Protein AF-A0A838UAC3-F1 (afdb_monomer_lite)

Secondary structure (DSSP, 8-state):
---SHHHHHHHHHHH--HHHHHHHHHHHTTTS-TTTHHHHHHHHHHS-HHHHHHHHS-SSHHHHHHHTT--S---GGGSTTTTTTTSGGGGGHHHHHHHHHH----TTT-S-HHHHHHHHHHHHHHHHTS-GGGTHHHHHHHHHHHHHHHHHHHHT--

Structure (mmCIF, N/CA/C/O backbone):
data_AF-A0A838UAC3-F1
#
_entry.id   AF-A0A838UAC3-F1
#
loop_
_atom_site.group_PDB
_atom_site.id
_atom_site.type_symbol
_atom_site.label_atom_id
_atom_site.label_alt_id
_atom_site.label_comp_id
_atom_site.label_asym_id
_atom_site.label_entity_id
_atom_site.label_seq_id
_atom_site.pdbx_PDB_ins_code
_atom_site.Cartn_x
_atom_site.Cartn_y
_atom_site.Cartn_z
_atom_site.occupancy
_atom_site.B_iso_or_equiv
_atom_site.auth_seq_id
_atom_site.auth_comp_id
_atom_site.auth_asym_id
_atom_site.auth_atom_id
_atom_site.pdbx_PDB_model_num
ATOM 1 N N . MET A 1 1 ? -21.672 -14.629 -13.589 1.00 32.81 1 MET A N 1
ATOM 2 C CA . MET A 1 1 ? -20.648 -14.415 -14.642 1.00 32.81 1 MET A CA 1
ATOM 3 C C . MET A 1 1 ? -19.666 -13.459 -13.998 1.00 32.81 1 MET A C 1
ATOM 5 O O . MET A 1 1 ? -19.829 -12.258 -14.136 1.00 32.81 1 MET A O 1
ATOM 9 N N . ASP A 1 2 ? -18.742 -13.992 -13.199 1.00 40.03 2 ASP A N 1
ATOM 10 C CA . ASP A 1 2 ? -18.164 -13.251 -12.067 1.00 40.03 2 ASP A CA 1
ATOM 11 C C . ASP A 1 2 ? -16.635 -13.209 -12.190 1.00 40.03 2 ASP A C 1
ATOM 13 O O . ASP A 1 2 ? -15.927 -13.788 -11.381 1.00 40.03 2 ASP A O 1
ATOM 17 N N . ASN A 1 3 ? -16.126 -12.597 -13.267 1.00 34.94 3 ASN A N 1
ATOM 18 C CA . ASN A 1 3 ? -14.689 -12.596 -13.590 1.00 34.94 3 ASN A CA 1
ATOM 19 C C . ASN A 1 3 ? -14.125 -11.205 -13.964 1.00 34.94 3 ASN A C 1
ATOM 21 O O . ASN A 1 3 ? -13.085 -11.145 -14.610 1.00 34.94 3 ASN A O 1
ATOM 25 N N . ASN A 1 4 ? -14.787 -10.095 -13.604 1.00 43.81 4 ASN A N 1
ATOM 26 C CA . ASN A 1 4 ? -14.402 -8.752 -14.084 1.00 43.81 4 ASN A CA 1
ATOM 27 C C . ASN A 1 4 ? -14.038 -7.727 -12.988 1.00 43.81 4 ASN A C 1
ATOM 29 O O . ASN A 1 4 ? -13.739 -6.587 -13.309 1.00 43.81 4 ASN A O 1
ATOM 33 N N . THR A 1 5 ? -14.074 -8.091 -11.704 1.00 49.25 5 THR A N 1
ATOM 34 C CA . THR A 1 5 ? -14.046 -7.121 -10.586 1.00 49.25 5 THR A CA 1
ATOM 35 C C . THR A 1 5 ? -12.643 -6.801 -10.064 1.00 49.25 5 THR A C 1
ATOM 37 O O . THR A 1 5 ? -12.334 -5.639 -9.798 1.00 49.25 5 THR A O 1
ATOM 40 N N . PHE A 1 6 ? -11.750 -7.797 -10.000 1.00 50.09 6 PHE A N 1
ATOM 41 C CA . PHE A 1 6 ? -10.322 -7.551 -9.747 1.00 50.09 6 PHE A CA 1
ATOM 42 C C . PHE A 1 6 ? -9.733 -6.605 -10.797 1.00 50.09 6 PHE A C 1
ATOM 44 O O . PHE A 1 6 ? -8.964 -5.711 -10.461 1.00 50.09 6 PHE A O 1
ATOM 51 N N . THR A 1 7 ? -10.169 -6.749 -12.049 1.00 53.41 7 THR A N 1
ATOM 52 C CA . THR A 1 7 ? -9.631 -6.023 -13.199 1.00 53.41 7 THR A CA 1
ATOM 53 C C . THR A 1 7 ? -9.806 -4.509 -13.081 1.00 53.41 7 THR A C 1
ATOM 55 O O . THR A 1 7 ? -8.876 -3.785 -13.425 1.00 53.41 7 THR A O 1
ATOM 58 N N . ASP A 1 8 ? -10.920 -4.010 -12.540 1.00 62.56 8 ASP A N 1
ATOM 59 C CA . ASP A 1 8 ? -11.161 -2.563 -12.422 1.00 62.56 8 ASP A CA 1
ATOM 60 C C . ASP A 1 8 ? -10.338 -1.936 -11.283 1.00 62.56 8 ASP A C 1
ATOM 62 O O . ASP A 1 8 ? -9.699 -0.896 -11.466 1.00 62.56 8 ASP A O 1
ATOM 66 N N . SER A 1 9 ? -10.250 -2.626 -10.141 1.00 63.59 9 SER A N 1
ATOM 67 C CA . SER A 1 9 ? -9.438 -2.200 -8.991 1.00 63.59 9 SER A CA 1
ATOM 68 C C . SER A 1 9 ? -7.944 -2.251 -9.308 1.00 63.59 9 SER A C 1
ATOM 70 O O . SER A 1 9 ? -7.201 -1.313 -9.023 1.00 63.59 9 SER A O 1
ATOM 72 N N . GLU A 1 10 ? -7.491 -3.332 -9.942 1.00 69.81 10 GLU A N 1
ATOM 73 C CA . GLU A 1 10 ? -6.116 -3.481 -10.414 1.00 69.81 10 GLU A CA 1
ATOM 74 C C . GLU A 1 10 ? -5.776 -2.466 -11.500 1.00 69.81 10 GLU A C 1
ATOM 76 O O . GLU A 1 10 ? -4.663 -1.947 -11.507 1.00 69.81 10 GLU A O 1
ATOM 81 N N . THR A 1 11 ? -6.718 -2.138 -12.388 1.00 71.94 11 THR A N 1
ATOM 82 C CA . THR A 1 11 ? -6.518 -1.102 -13.409 1.00 71.94 11 THR A CA 1
ATOM 83 C C . THR A 1 11 ? -6.371 0.270 -12.761 1.00 71.94 11 THR A C 1
ATOM 85 O O . THR A 1 11 ? -5.430 0.998 -13.082 1.00 71.94 11 THR A O 1
ATOM 88 N N . PHE A 1 12 ? -7.238 0.624 -11.810 1.00 78.69 12 PHE A N 1
ATOM 89 C CA . PHE A 1 12 ? -7.126 1.882 -11.071 1.00 78.69 12 PHE A CA 1
ATOM 90 C C . PHE A 1 12 ? -5.797 1.973 -10.301 1.00 78.69 12 PHE A C 1
ATOM 92 O O . PHE A 1 12 ? -5.001 2.893 -10.519 1.00 78.69 12 PHE A O 1
ATOM 99 N N . LEU A 1 13 ? -5.506 0.978 -9.456 1.00 84.12 13 LEU A N 1
ATOM 100 C CA . LEU A 1 13 ? -4.267 0.903 -8.676 1.00 84.12 13 LEU A CA 1
ATOM 101 C C . LEU A 1 13 ? -3.026 0.851 -9.580 1.00 84.12 13 LEU A C 1
ATOM 103 O O . LEU A 1 13 ? -1.970 1.389 -9.233 1.00 84.12 13 LEU A O 1
ATOM 107 N N . GLY A 1 14 ? -3.156 0.209 -10.738 1.00 80.81 14 GLY A N 1
ATOM 108 C CA . GLY A 1 14 ? -2.141 0.072 -11.772 1.00 80.81 14 GLY A CA 1
ATOM 109 C C . GLY A 1 14 ? -1.873 1.356 -12.552 1.00 80.81 14 GLY A C 1
ATOM 110 O O . GLY A 1 14 ? -0.798 1.461 -13.145 1.00 80.81 14 GLY A O 1
ATOM 111 N N . ASN A 1 15 ? -2.757 2.356 -12.484 1.00 84.81 15 ASN A N 1
ATOM 112 C CA . ASN A 1 15 ? -2.583 3.677 -13.100 1.00 84.81 15 ASN A CA 1
ATOM 113 C C . ASN A 1 15 ? -2.012 4.731 -12.137 1.00 84.81 15 ASN A C 1
ATOM 115 O O . ASN A 1 15 ? -1.395 5.699 -12.581 1.00 84.81 15 ASN A O 1
ATOM 119 N N . ALA A 1 16 ? -2.157 4.550 -10.822 1.00 87.94 16 ALA A N 1
ATOM 120 C CA . ALA A 1 16 ? -1.695 5.534 -9.845 1.00 87.94 16 ALA A CA 1
ATOM 121 C C . ALA A 1 16 ? -0.156 5.635 -9.770 1.00 87.94 16 ALA A C 1
ATOM 123 O O . ALA A 1 16 ? 0.548 4.645 -9.572 1.00 87.94 16 ALA A O 1
ATOM 124 N N . THR A 1 17 ? 0.397 6.833 -9.933 1.00 91.00 17 THR A N 1
ATOM 125 C CA . THR A 1 17 ? 1.843 7.135 -9.871 1.00 91.00 17 THR A CA 1
ATOM 126 C C . THR A 1 17 ? 2.413 6.996 -8.462 1.00 91.00 17 THR A C 1
ATOM 128 O O . THR A 1 17 ? 1.690 7.170 -7.481 1.00 91.00 17 THR A O 1
ATOM 131 N N . GLY A 1 18 ? 3.724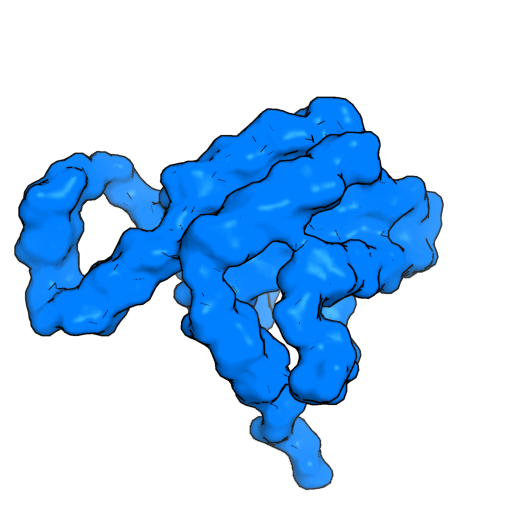 6.756 -8.335 1.00 90.94 18 GLY A N 1
ATOM 132 C CA . GLY A 1 18 ? 4.386 6.761 -7.024 1.00 90.94 18 GLY A CA 1
ATOM 133 C C . GLY A 1 18 ? 4.160 8.065 -6.246 1.00 90.94 18 GLY A C 1
ATOM 134 O O . GLY A 1 18 ? 3.954 8.035 -5.035 1.00 90.94 18 GLY A O 1
ATOM 135 N N . ALA A 1 19 ? 4.095 9.205 -6.940 1.00 92.44 19 ALA A N 1
ATOM 136 C CA . ALA A 1 19 ? 3.767 10.498 -6.340 1.00 92.44 19 ALA A CA 1
ATOM 137 C C . ALA A 1 19 ? 2.345 10.547 -5.752 1.00 92.44 19 ALA A C 1
ATOM 139 O O . ALA A 1 19 ? 2.168 11.055 -4.648 1.00 92.44 19 ALA A O 1
ATOM 140 N N . GLN A 1 20 ? 1.345 9.991 -6.447 1.00 93.50 20 GLN A N 1
ATOM 141 C CA . GLN A 1 20 ? -0.029 9.909 -5.933 1.00 93.50 20 GLN A CA 1
ATOM 142 C C . GLN A 1 20 ? -0.115 9.025 -4.684 1.00 93.50 20 GLN A C 1
ATOM 144 O O . GLN A 1 20 ? -0.788 9.391 -3.724 1.00 93.50 20 GLN A O 1
ATOM 149 N N . TRP A 1 21 ? 0.617 7.908 -4.654 1.00 94.75 21 TRP A N 1
ATOM 150 C CA . TRP A 1 21 ? 0.710 7.064 -3.461 1.00 94.75 21 TRP A CA 1
ATOM 151 C C . TRP A 1 21 ? 1.325 7.801 -2.274 1.00 94.75 21 TRP A C 1
ATOM 153 O O . TRP A 1 21 ? 0.762 7.787 -1.182 1.00 94.75 21 TRP A O 1
ATOM 163 N N . LEU A 1 22 ? 2.452 8.483 -2.482 1.00 94.56 22 LEU A N 1
ATOM 164 C CA . LEU A 1 22 ? 3.098 9.251 -1.419 1.00 94.56 22 LEU A CA 1
ATOM 165 C C . LEU A 1 22 ? 2.211 10.398 -0.916 1.00 94.56 22 LEU A C 1
ATOM 167 O O . LEU A 1 22 ? 2.134 10.600 0.295 1.00 94.56 22 LEU A O 1
ATOM 171 N N . ALA A 1 23 ? 1.503 11.091 -1.812 1.00 94.56 23 ALA A N 1
ATOM 172 C CA . ALA A 1 23 ? 0.556 12.142 -1.447 1.00 94.56 23 ALA A CA 1
ATOM 173 C C . ALA A 1 23 ? -0.607 11.601 -0.598 1.00 94.56 23 ALA A C 1
ATOM 175 O O . A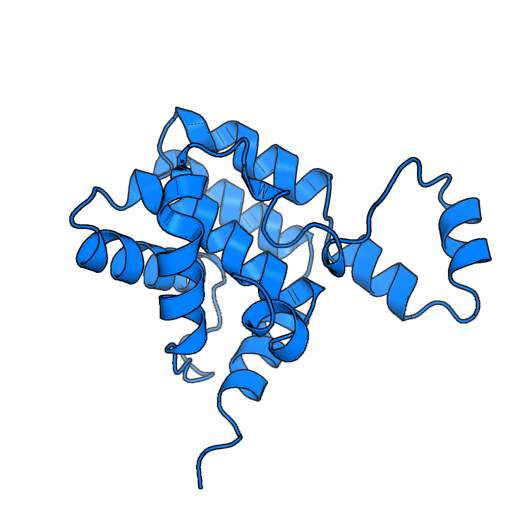LA A 1 23 ? -0.942 12.194 0.426 1.00 94.56 23 ALA A O 1
ATOM 176 N N . ALA A 1 24 ? -1.171 10.443 -0.961 1.00 94.88 24 ALA A N 1
ATOM 177 C CA . ALA A 1 24 ? -2.219 9.796 -0.172 1.00 94.88 24 ALA A CA 1
ATOM 178 C C . ALA A 1 24 ? -1.725 9.421 1.238 1.00 94.88 24 ALA A C 1
ATOM 180 O O . ALA A 1 24 ? -2.412 9.667 2.229 1.00 94.88 24 ALA A O 1
ATOM 181 N N . ILE A 1 25 ? -0.505 8.883 1.360 1.00 96.00 25 ILE A N 1
ATOM 182 C CA . ILE A 1 25 ? 0.101 8.572 2.666 1.00 96.00 25 ILE A CA 1
ATOM 183 C C . ILE A 1 25 ? 0.345 9.833 3.496 1.00 96.00 25 ILE A C 1
ATOM 185 O O . ILE A 1 25 ? 0.098 9.827 4.702 1.00 96.00 25 ILE A O 1
ATOM 189 N N . GLU A 1 26 ? 0.820 10.914 2.878 1.00 95.81 26 GLU A N 1
ATOM 190 C CA . GLU A 1 26 ? 1.033 12.191 3.560 1.00 95.81 26 GLU A CA 1
ATOM 191 C C . GLU A 1 26 ? -0.285 12.768 4.090 1.00 95.81 26 GLU A C 1
ATOM 193 O O . GLU A 1 26 ? -0.361 13.152 5.259 1.00 95.81 26 GLU A O 1
ATOM 198 N N . GLN A 1 27 ? -1.342 12.735 3.277 1.00 96.00 27 GLN A N 1
ATOM 199 C CA . GLN A 1 27 ? -2.681 13.175 3.663 1.00 96.00 27 GLN A CA 1
ATOM 200 C C . GLN A 1 27 ? -3.260 12.349 4.822 1.00 96.00 27 GLN A C 1
ATOM 202 O O 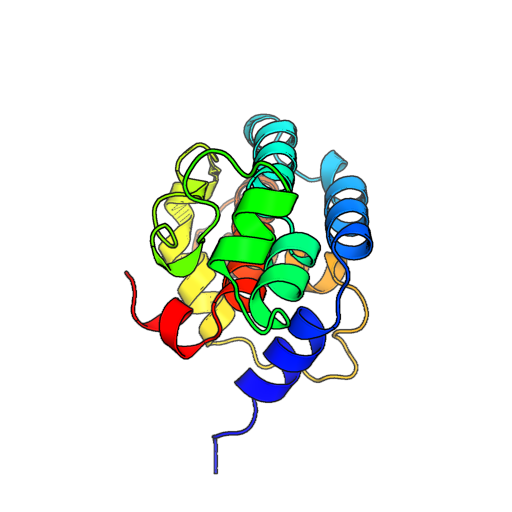. GLN A 1 27 ? -3.871 12.909 5.732 1.00 96.00 27 GLN A O 1
ATOM 207 N N . LEU A 1 28 ? -3.042 11.030 4.827 1.00 96.62 28 LEU A N 1
ATOM 208 C CA . LEU A 1 28 ? -3.518 10.128 5.883 1.00 96.62 28 LEU A CA 1
ATOM 209 C C . LEU A 1 28 ? -2.636 10.132 7.142 1.00 96.62 28 LEU A C 1
ATOM 211 O O . LEU A 1 28 ? -3.066 9.665 8.198 1.00 96.62 28 LEU A O 1
ATOM 215 N N . SER A 1 29 ? -1.420 10.678 7.067 1.00 96.12 29 SER A N 1
ATOM 216 C CA . SER A 1 29 ? -0.429 10.664 8.152 1.00 96.12 29 SER A CA 1
ATOM 217 C C . SER A 1 29 ? -0.957 11.137 9.520 1.00 96.12 29 SER A C 1
ATOM 219 O O . SER A 1 29 ? -0.663 10.479 10.526 1.00 96.12 29 SER A O 1
ATOM 221 N N . PRO A 1 30 ? -1.788 12.199 9.624 1.00 97.25 30 PRO A N 1
ATOM 222 C CA . PRO A 1 30 ? -2.360 12.617 10.905 1.00 97.25 30 PRO A CA 1
ATOM 223 C C . PRO A 1 30 ? -3.273 11.564 11.555 1.00 97.25 30 PRO A C 1
ATOM 225 O O . PRO A 1 30 ? -3.328 11.494 12.784 1.00 97.25 30 PRO A O 1
ATOM 228 N N . ALA A 1 31 ? -3.955 10.744 10.748 1.00 97.38 31 ALA A N 1
ATOM 229 C CA . ALA A 1 31 ? -4.875 9.695 11.193 1.00 97.38 31 ALA A CA 1
ATOM 230 C C . ALA A 1 31 ? -4.174 8.355 11.478 1.00 97.38 31 ALA A C 1
ATOM 232 O O . ALA A 1 31 ? -4.720 7.508 12.184 1.00 97.38 31 ALA A O 1
ATOM 233 N N . LEU A 1 32 ? -2.953 8.159 10.971 1.00 97.06 32 LEU A N 1
ATOM 234 C CA . LEU A 1 32 ? -2.144 6.982 11.276 1.00 97.06 32 LEU A CA 1
ATOM 235 C C . LEU A 1 32 ? -1.772 6.928 12.757 1.00 97.06 32 LEU A C 1
ATOM 237 O O . LEU A 1 32 ? -1.400 7.942 13.369 1.00 97.06 32 LEU A O 1
ATOM 241 N N . HIS A 1 33 ? -1.759 5.711 13.302 1.00 97.31 33 HIS A N 1
ATOM 242 C CA . HIS A 1 33 ? -1.200 5.476 14.622 1.00 97.31 33 HIS A CA 1
ATOM 243 C C . HIS A 1 33 ? 0.277 5.912 14.643 1.00 97.31 33 HIS A C 1
ATOM 245 O O . HIS A 1 33 ? 1.018 5.577 13.713 1.00 97.31 33 HIS A O 1
ATOM 251 N N . PRO A 1 34 ? 0.749 6.621 15.690 1.00 96.75 34 PRO A N 1
ATOM 252 C CA . PRO A 1 34 ? 2.093 7.205 15.715 1.00 96.75 34 PRO A CA 1
ATOM 253 C C . PRO A 1 34 ? 3.226 6.227 15.392 1.00 96.75 34 PRO A C 1
ATOM 255 O O . PRO A 1 34 ? 4.197 6.612 14.752 1.00 96.75 34 PRO A O 1
ATOM 258 N N . VAL A 1 35 ? 3.075 4.963 15.798 1.00 96.38 35 VAL A N 1
ATOM 259 C CA . VAL A 1 35 ? 4.072 3.908 15.568 1.00 96.38 35 VAL A CA 1
ATOM 260 C C . VAL A 1 35 ? 4.304 3.596 14.085 1.00 96.38 35 VAL A C 1
ATOM 262 O O . VAL A 1 35 ? 5.408 3.208 13.735 1.00 96.38 35 VAL A O 1
ATOM 265 N N . ASP A 1 36 ? 3.296 3.781 13.225 1.00 97.31 36 ASP A N 1
ATOM 266 C CA . ASP A 1 36 ? 3.329 3.357 11.819 1.00 97.31 36 ASP A CA 1
ATOM 267 C C . ASP A 1 36 ? 3.513 4.529 10.839 1.00 97.31 36 ASP A C 1
ATOM 269 O O . ASP A 1 36 ? 3.722 4.298 9.648 1.00 97.31 36 ASP A O 1
ATOM 273 N N . ARG A 1 37 ? 3.508 5.783 11.321 1.00 96.19 37 ARG A N 1
ATOM 274 C CA . ARG A 1 37 ? 3.638 7.002 10.491 1.00 96.19 37 ARG A CA 1
ATOM 275 C C . ARG A 1 37 ? 4.919 7.051 9.664 1.00 96.19 37 ARG A C 1
ATOM 277 O O . ARG A 1 37 ? 4.876 7.353 8.473 1.00 96.19 37 ARG A O 1
ATOM 284 N N . GLU A 1 38 ? 6.056 6.783 10.297 1.00 96.50 38 GLU A N 1
ATOM 285 C CA . GLU A 1 38 ? 7.355 6.737 9.618 1.00 96.50 38 GLU A CA 1
ATOM 286 C C . GLU A 1 38 ? 7.584 5.395 8.908 1.00 96.50 38 GLU A C 1
ATOM 288 O O . GLU A 1 38 ? 7.970 5.410 7.737 1.00 96.50 38 GLU A O 1
ATOM 293 N N . PRO A 1 39 ? 7.299 4.231 9.529 1.00 97.44 39 PRO A N 1
ATOM 294 C CA . PRO A 1 39 ? 7.411 2.942 8.855 1.00 97.44 39 PRO A CA 1
ATOM 295 C C . PRO A 1 39 ? 6.707 2.856 7.500 1.00 97.44 39 PRO A C 1
ATOM 297 O O . PRO A 1 39 ? 7.318 2.410 6.529 1.00 97.44 39 PRO A O 1
ATOM 300 N N . VAL A 1 40 ? 5.457 3.313 7.381 1.00 97.50 40 VAL A N 1
ATOM 301 C CA . VAL A 1 40 ? 4.737 3.207 6.101 1.00 97.50 40 VAL A CA 1
ATOM 302 C C . VAL A 1 40 ? 5.435 4.020 5.012 1.00 97.50 40 VAL A C 1
ATOM 304 O O . VAL A 1 40 ? 5.659 3.541 3.905 1.00 97.50 40 VAL A O 1
ATOM 307 N N . GLN A 1 41 ? 5.900 5.218 5.355 1.00 96.19 41 GLN A N 1
ATOM 308 C CA . GLN A 1 41 ? 6.658 6.082 4.461 1.00 96.19 41 GLN A CA 1
ATOM 309 C C . GLN A 1 41 ? 7.986 5.457 4.013 1.00 96.19 41 GLN A C 1
ATOM 311 O O . GLN A 1 41 ? 8.415 5.657 2.874 1.00 96.19 41 GLN A O 1
ATOM 316 N N . ILE A 1 42 ? 8.652 4.721 4.900 1.00 95.44 42 ILE A N 1
ATOM 317 C CA . ILE A 1 42 ? 9.874 3.977 4.587 1.00 95.44 42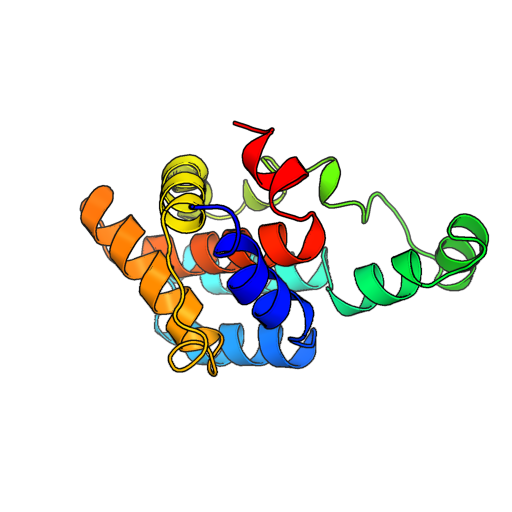 ILE A CA 1
ATOM 318 C C . ILE A 1 42 ? 9.559 2.820 3.630 1.00 95.44 42 ILE A C 1
ATOM 320 O O . ILE A 1 42 ? 10.281 2.629 2.653 1.00 95.44 42 ILE A O 1
ATOM 324 N N . TRP A 1 43 ? 8.457 2.096 3.849 1.00 96.56 43 TRP A N 1
ATOM 325 C CA . TRP A 1 43 ? 8.033 0.998 2.975 1.00 96.56 43 TRP A CA 1
ATOM 326 C C . TRP A 1 43 ? 7.852 1.460 1.520 1.00 96.56 43 TRP A C 1
ATOM 328 O O . TRP A 1 43 ? 8.444 0.873 0.615 1.00 96.56 43 TRP A O 1
ATOM 338 N N . PHE A 1 44 ? 7.145 2.575 1.291 1.00 95.25 44 PHE A N 1
ATOM 339 C CA . PHE A 1 44 ? 6.936 3.131 -0.059 1.00 95.25 44 PHE A CA 1
ATOM 340 C C . PHE A 1 44 ? 8.228 3.611 -0.743 1.00 95.25 44 PHE A C 1
ATOM 342 O O . PHE A 1 44 ? 8.271 3.733 -1.966 1.00 95.25 44 PHE A O 1
ATOM 349 N N . ARG A 1 45 ? 9.298 3.867 0.020 1.00 92.00 45 ARG A N 1
ATOM 350 C CA . ARG A 1 45 ? 10.627 4.193 -0.526 1.00 92.00 45 ARG A CA 1
ATOM 351 C C . ARG A 1 45 ? 11.446 2.949 -0.871 1.00 92.00 45 ARG A C 1
ATOM 353 O O . ARG A 1 45 ? 12.275 3.022 -1.772 1.00 92.00 45 ARG A O 1
ATOM 360 N N . PHE A 1 46 ? 11.217 1.826 -0.189 1.00 91.81 46 PHE A N 1
ATOM 361 C CA . PHE A 1 46 ? 11.829 0.539 -0.539 1.00 91.81 46 PHE A CA 1
ATOM 362 C C . PHE A 1 46 ? 11.160 -0.121 -1.744 1.00 91.81 46 PHE A C 1
ATOM 364 O O . PHE A 1 46 ? 11.844 -0.756 -2.546 1.00 91.81 46 PHE A O 1
ATOM 371 N N . PHE A 1 47 ? 9.849 0.068 -1.898 1.00 93.50 47 PHE A N 1
ATOM 372 C CA . PHE A 1 47 ? 9.067 -0.486 -3.002 1.00 93.50 47 PHE A CA 1
ATOM 373 C C . PHE A 1 47 ? 8.376 0.627 -3.805 1.00 93.50 47 PHE A C 1
ATOM 375 O O . PHE A 1 47 ? 7.153 0.741 -3.784 1.00 93.50 47 PHE A O 1
ATOM 382 N N . PRO A 1 48 ? 9.139 1.482 -4.510 1.00 92.25 48 PRO A N 1
ATOM 383 C CA . PRO A 1 48 ? 8.545 2.525 -5.329 1.00 92.25 48 PRO A CA 1
ATOM 384 C C . PRO A 1 48 ? 7.881 1.924 -6.577 1.00 92.25 48 PRO A C 1
ATOM 386 O O . PRO A 1 48 ? 8.523 1.229 -7.371 1.00 92.25 48 PRO A O 1
ATOM 389 N N . ILE A 1 49 ? 6.602 2.247 -6.787 1.00 90.88 49 ILE A N 1
ATOM 390 C CA . ILE A 1 49 ? 5.812 1.783 -7.944 1.00 90.88 49 ILE A CA 1
ATOM 391 C C . ILE A 1 49 ? 6.453 2.184 -9.273 1.00 90.88 49 ILE A C 1
ATOM 393 O O . ILE A 1 49 ? 6.468 1.397 -10.220 1.00 90.88 49 ILE A O 1
ATOM 397 N N . ASP A 1 50 ? 7.030 3.381 -9.347 1.00 91.31 50 ASP A N 1
ATOM 398 C CA . ASP A 1 50 ? 7.630 3.877 -10.586 1.00 91.31 50 ASP A CA 1
ATOM 399 C C . ASP A 1 50 ? 8.886 3.074 -10.973 1.00 91.31 50 ASP A C 1
ATOM 401 O O . ASP A 1 50 ? 9.108 2.818 -12.156 1.00 91.31 50 ASP A O 1
ATOM 405 N N . LEU A 1 51 ? 9.652 2.573 -9.991 1.00 91.19 51 LEU A N 1
ATOM 406 C CA . LEU A 1 51 ? 10.768 1.655 -10.251 1.00 91.19 51 LEU A CA 1
ATOM 407 C C . LEU A 1 51 ? 10.261 0.316 -10.784 1.00 91.19 51 LEU A C 1
ATOM 409 O O . LEU A 1 51 ? 10.811 -0.200 -11.753 1.00 91.19 51 LEU A O 1
ATOM 413 N N . LYS A 1 52 ? 9.197 -0.236 -10.188 1.00 90.88 52 LYS A N 1
ATOM 414 C CA . LYS A 1 52 ? 8.564 -1.467 -10.682 1.00 90.88 52 LYS A CA 1
ATOM 415 C C . LYS A 1 52 ? 8.135 -1.300 -12.137 1.00 90.88 52 LYS A C 1
ATOM 417 O O . LYS A 1 52 ? 8.488 -2.128 -12.968 1.00 90.88 52 LYS A O 1
ATOM 422 N N . ARG A 1 53 ? 7.430 -0.215 -12.466 1.00 89.81 53 ARG A N 1
ATOM 423 C CA . ARG A 1 53 ? 6.980 0.064 -13.841 1.00 89.81 53 ARG A CA 1
ATOM 424 C C . ARG A 1 53 ? 8.141 0.207 -14.817 1.00 89.81 53 ARG A C 1
ATOM 426 O O . ARG A 1 53 ? 8.084 -0.358 -15.904 1.00 89.81 53 ARG A O 1
ATOM 433 N N . TYR A 1 54 ? 9.188 0.928 -14.424 1.00 91.69 54 TYR A N 1
ATOM 434 C CA . TYR A 1 54 ? 10.388 1.074 -15.241 1.00 91.69 54 TYR A CA 1
ATOM 435 C C . TYR A 1 54 ? 11.036 -0.283 -15.545 1.00 91.69 54 TYR A C 1
ATOM 437 O O . TYR A 1 54 ? 11.338 -0.577 -16.698 1.00 91.69 54 TYR A O 1
ATOM 445 N N . LEU A 1 55 ? 11.206 -1.129 -14.525 1.00 91.38 55 LEU A N 1
ATOM 446 C CA . LEU A 1 55 ? 11.837 -2.439 -14.680 1.00 91.38 55 LEU A CA 1
ATOM 447 C C . LEU A 1 55 ? 10.965 -3.452 -15.434 1.00 91.38 55 LEU A C 1
ATOM 449 O O . LEU A 1 55 ? 11.511 -4.351 -16.067 1.00 91.38 55 LEU A O 1
ATOM 453 N N . ASP A 1 56 ? 9.640 -3.335 -15.363 1.00 89.75 56 ASP A N 1
ATOM 454 C CA . ASP A 1 56 ? 8.714 -4.203 -16.100 1.00 89.75 56 ASP A CA 1
ATOM 455 C C . ASP A 1 56 ? 8.600 -3.818 -17.583 1.00 89.75 56 ASP A C 1
ATOM 457 O O . ASP A 1 56 ? 8.306 -4.670 -18.417 1.00 89.75 56 ASP A O 1
ATOM 461 N N . GLY A 1 57 ? 8.836 -2.545 -17.917 1.00 91.19 57 GLY A N 1
ATOM 462 C CA . GLY A 1 57 ? 8.868 -2.053 -19.296 1.00 91.19 57 GLY A CA 1
ATOM 463 C C . GLY A 1 57 ? 10.231 -2.179 -19.986 1.00 91.19 57 GLY A C 1
ATOM 464 O O . GLY A 1 57 ? 10.342 -1.850 -21.166 1.00 91.19 57 GLY A O 1
ATOM 465 N N . ALA A 1 58 ? 11.273 -2.611 -19.272 1.00 93.88 58 ALA A N 1
ATOM 466 C CA . ALA A 1 58 ? 12.618 -2.749 -19.818 1.00 93.88 58 ALA A CA 1
ATOM 467 C C . ALA A 1 58 ? 12.759 -4.025 -20.666 1.00 93.88 58 ALA A C 1
ATOM 469 O O . ALA A 1 58 ? 12.394 -5.111 -20.223 1.00 93.88 58 ALA A O 1
ATOM 470 N N . GLU A 1 59 ? 13.355 -3.909 -21.857 1.00 93.31 59 GLU A N 1
ATOM 471 C CA . GLU A 1 59 ? 13.676 -5.068 -22.710 1.00 93.31 59 GLU A CA 1
ATOM 472 C C . GLU A 1 59 ? 14.693 -6.006 -22.043 1.00 93.31 59 GLU A C 1
ATOM 474 O O . GLU A 1 59 ? 14.553 -7.227 -22.092 1.00 93.31 59 GLU A O 1
ATOM 479 N N . ASP A 1 60 ? 15.698 -5.420 -21.385 1.00 93.19 60 ASP A N 1
ATOM 480 C CA . ASP A 1 60 ? 16.681 -6.119 -20.563 1.00 93.19 60 ASP A CA 1
ATOM 481 C C . ASP A 1 60 ? 16.611 -5.584 -19.130 1.00 93.19 60 ASP A C 1
ATOM 483 O O . ASP A 1 60 ? 17.139 -4.518 -18.789 1.00 93.19 60 ASP A O 1
ATOM 487 N N . ARG A 1 61 ? 15.924 -6.346 -18.280 1.00 90.81 61 ARG A N 1
ATOM 488 C CA . ARG A 1 61 ? 15.731 -6.021 -16.868 1.00 90.81 61 ARG A CA 1
ATOM 489 C C . ARG A 1 61 ? 17.050 -5.964 -16.097 1.00 90.81 61 ARG A C 1
ATOM 491 O O . ARG A 1 61 ? 17.200 -5.091 -15.243 1.00 90.81 61 ARG A O 1
ATOM 498 N N . GLU A 1 62 ? 17.992 -6.868 -16.365 1.00 89.06 62 GLU A N 1
ATOM 499 C CA . GLU A 1 62 ? 19.269 -6.894 -15.642 1.00 89.06 62 GLU A CA 1
ATOM 500 C C . GLU A 1 62 ? 20.110 -5.669 -15.998 1.00 89.06 62 GLU A C 1
ATOM 502 O O . GLU A 1 62 ? 20.646 -5.003 -15.107 1.00 89.06 62 GLU A O 1
ATOM 507 N N . ALA A 1 63 ? 20.165 -5.306 -17.282 1.00 92.38 63 ALA A N 1
ATOM 508 C CA . ALA A 1 63 ? 20.818 -4.078 -17.718 1.00 92.38 63 ALA A CA 1
ATOM 509 C C . ALA A 1 63 ? 20.169 -2.830 -17.094 1.00 92.38 63 ALA A C 1
ATOM 511 O O . ALA A 1 63 ? 20.884 -1.943 -16.622 1.00 92.38 63 ALA A O 1
ATOM 512 N N . ALA A 1 64 ? 18.834 -2.775 -17.024 1.00 92.31 64 ALA A N 1
ATOM 513 C CA . ALA A 1 64 ? 18.102 -1.674 -16.397 1.00 92.31 64 ALA A CA 1
ATOM 514 C C . ALA A 1 64 ? 18.400 -1.547 -14.889 1.00 92.31 64 ALA A C 1
ATOM 516 O O . ALA A 1 64 ? 18.654 -0.446 -14.396 1.00 92.31 64 ALA A O 1
ATOM 517 N N . MET A 1 65 ? 18.438 -2.666 -14.155 1.00 90.62 65 MET A N 1
ATOM 518 C CA . MET A 1 65 ? 18.807 -2.682 -12.732 1.00 90.62 65 MET A CA 1
ATOM 519 C C . MET A 1 65 ? 20.251 -2.222 -12.506 1.00 90.62 65 MET A C 1
ATOM 521 O O . MET A 1 65 ? 20.508 -1.410 -11.612 1.00 90.62 65 MET A O 1
ATOM 525 N N . ASN A 1 66 ? 21.182 -2.700 -13.335 1.00 89.75 66 ASN A N 1
ATOM 526 C CA . ASN A 1 66 ? 22.590 -2.311 -13.272 1.00 89.75 66 ASN A CA 1
ATOM 527 C C . ASN A 1 66 ? 22.782 -0.820 -13.583 1.00 89.75 66 ASN A C 1
ATOM 529 O O . ASN A 1 66 ? 23.544 -0.144 -12.893 1.00 89.75 66 ASN A O 1
ATOM 533 N N . GLY A 1 67 ? 22.061 -0.287 -14.575 1.00 91.00 67 GLY A N 1
ATOM 534 C CA . GLY A 1 67 ? 22.113 1.129 -14.952 1.00 91.00 67 GLY A CA 1
ATOM 535 C C . GLY A 1 67 ? 21.637 2.080 -13.850 1.00 91.00 67 GLY A C 1
ATOM 536 O O . GLY A 1 67 ? 22.145 3.194 -13.738 1.00 91.00 67 GLY A O 1
ATOM 537 N N . LEU A 1 68 ? 20.712 1.628 -13.002 1.00 89.50 68 LEU A N 1
ATOM 538 C CA . LEU A 1 68 ? 20.221 2.366 -11.835 1.00 89.50 68 LEU A CA 1
ATOM 539 C C . LEU A 1 68 ? 21.036 2.114 -10.555 1.00 89.50 68 LEU A C 1
ATOM 541 O O . LEU A 1 68 ? 20.707 2.675 -9.511 1.00 89.50 68 LEU A O 1
ATOM 545 N N . ALA A 1 69 ? 22.076 1.274 -10.619 1.00 89.00 69 ALA A N 1
ATOM 546 C CA . ALA A 1 69 ? 22.852 0.829 -9.463 1.00 89.00 69 ALA A CA 1
ATOM 547 C C . ALA A 1 69 ? 21.963 0.308 -8.314 1.00 89.00 69 ALA A C 1
ATOM 549 O O . ALA A 1 69 ? 22.211 0.588 -7.139 1.00 89.00 69 ALA A O 1
ATOM 550 N N . VAL A 1 70 ? 20.904 -0.437 -8.653 1.00 84.75 70 VAL A N 1
ATOM 551 C CA . VAL A 1 70 ? 19.983 -1.003 -7.661 1.00 84.75 70 VAL A CA 1
ATOM 552 C C . VAL A 1 70 ? 20.731 -2.007 -6.789 1.00 84.75 70 VAL A C 1
ATOM 554 O O . VAL A 1 70 ? 21.280 -2.992 -7.280 1.00 84.75 70 VAL A O 1
ATOM 557 N N . LEU A 1 71 ? 20.727 -1.768 -5.479 1.00 78.94 71 LEU A N 1
ATOM 558 C CA . LEU A 1 71 ? 21.312 -2.665 -4.489 1.00 78.94 71 LEU A CA 1
ATOM 559 C C . LEU A 1 71 ? 20.204 -3.405 -3.735 1.00 78.94 71 LEU A C 1
ATOM 561 O O . LEU A 1 71 ? 19.275 -2.792 -3.214 1.00 78.94 71 LEU A O 1
ATOM 565 N N . GLY A 1 72 ? 20.342 -4.727 -3.625 1.00 82.00 72 GLY A N 1
ATOM 566 C CA . GLY A 1 72 ? 19.407 -5.579 -2.889 1.00 82.00 72 GLY A CA 1
ATOM 567 C C . GLY A 1 72 ? 18.217 -6.070 -3.717 1.00 82.00 72 GLY A C 1
ATOM 568 O O . GLY A 1 72 ? 18.205 -5.993 -4.944 1.00 82.00 72 GLY A O 1
ATOM 569 N N . ASN A 1 73 ? 17.225 -6.640 -3.028 1.00 82.62 73 ASN A N 1
ATOM 570 C CA . ASN A 1 73 ? 16.053 -7.236 -3.661 1.00 82.62 73 ASN A CA 1
ATOM 571 C C . ASN A 1 73 ? 14.870 -6.258 -3.676 1.00 82.62 73 ASN A C 1
ATOM 573 O O . ASN A 1 73 ? 14.139 -6.145 -2.691 1.00 82.62 73 ASN A O 1
ATOM 577 N N . VAL A 1 74 ? 14.663 -5.607 -4.820 1.00 85.38 74 VAL A N 1
ATOM 578 C CA . VAL A 1 74 ? 13.518 -4.716 -5.076 1.00 85.38 74 VAL A CA 1
ATOM 579 C C . VAL A 1 74 ? 12.256 -5.466 -5.526 1.00 85.38 74 VAL A C 1
ATOM 581 O O . VAL A 1 74 ? 11.210 -4.857 -5.742 1.00 85.38 74 VAL A O 1
ATOM 584 N N . GLU A 1 75 ? 12.317 -6.795 -5.671 1.00 87.25 75 GLU A N 1
ATOM 585 C CA . GLU A 1 75 ? 11.171 -7.605 -6.082 1.00 87.25 75 GLU A CA 1
ATOM 586 C C . GLU A 1 75 ? 10.244 -7.878 -4.899 1.00 87.25 75 GLU A C 1
ATOM 588 O O . GLU A 1 75 ? 10.477 -8.777 -4.080 1.00 87.25 75 GLU A O 1
ATOM 593 N N . LEU A 1 76 ? 9.137 -7.135 -4.848 1.00 91.69 76 LEU A N 1
ATOM 594 C CA . LEU A 1 76 ? 8.113 -7.332 -3.824 1.00 91.69 76 LEU A CA 1
ATOM 595 C C . LEU A 1 76 ? 7.437 -8.708 -3.926 1.00 91.69 76 LEU A C 1
ATOM 597 O O . LEU A 1 76 ? 7.084 -9.286 -2.905 1.00 91.69 76 LEU A O 1
ATOM 601 N N . LYS A 1 77 ? 7.343 -9.298 -5.128 1.00 89.56 77 LYS A N 1
ATOM 602 C CA . LYS A 1 77 ? 6.734 -10.625 -5.355 1.00 89.56 77 LYS A CA 1
ATOM 603 C C . LYS A 1 77 ? 7.350 -11.744 -4.502 1.00 89.56 77 LYS A C 1
ATOM 605 O O . LYS A 1 77 ? 6.679 -12.724 -4.203 1.00 89.56 77 LYS A O 1
ATOM 610 N N . ARG A 1 78 ? 8.614 -11.606 -4.085 1.00 87.81 78 ARG A N 1
ATOM 611 C CA . ARG A 1 78 ? 9.308 -12.579 -3.218 1.00 87.81 78 ARG A CA 1
ATOM 612 C C . ARG A 1 78 ? 9.193 -12.266 -1.722 1.00 87.81 78 ARG A C 1
ATOM 614 O O . ARG A 1 78 ? 9.736 -13.002 -0.906 1.00 87.81 78 ARG A O 1
ATOM 621 N N . GLN A 1 79 ? 8.565 -11.147 -1.373 1.00 93.56 79 GLN A N 1
ATOM 622 C CA . GLN A 1 79 ? 8.569 -10.546 -0.036 1.00 93.56 79 GLN A CA 1
ATOM 623 C C . GLN A 1 79 ? 7.164 -10.073 0.377 1.00 93.56 79 GLN A C 1
ATOM 625 O O . GLN A 1 79 ? 7.034 -9.215 1.248 1.00 93.56 79 GLN A O 1
ATOM 630 N N . ILE A 1 80 ? 6.116 -10.621 -0.254 1.00 94.69 80 ILE A N 1
ATOM 631 C CA . ILE A 1 80 ? 4.716 -10.211 -0.067 1.00 94.69 80 ILE A CA 1
ATOM 632 C C . ILE A 1 80 ? 4.340 -10.251 1.419 1.00 94.69 80 ILE A C 1
ATOM 634 O O . ILE A 1 80 ? 3.986 -9.217 1.972 1.00 94.69 80 ILE A O 1
ATOM 638 N N . ASP A 1 81 ? 4.536 -11.395 2.080 1.00 94.62 81 ASP A N 1
ATOM 639 C CA . ASP A 1 81 ? 4.111 -11.591 3.475 1.00 94.62 81 ASP A CA 1
ATOM 640 C C . ASP A 1 81 ? 5.158 -11.150 4.516 1.00 94.62 81 ASP A C 1
ATOM 642 O O . ASP A 1 81 ? 4.985 -11.401 5.704 1.00 94.62 81 ASP A O 1
ATOM 646 N N . THR A 1 82 ? 6.286 -10.559 4.102 1.00 95.12 82 THR A N 1
ATOM 647 C CA . THR A 1 82 ? 7.395 -10.221 5.021 1.00 95.12 82 THR A CA 1
ATOM 648 C C . THR A 1 82 ? 7.836 -8.767 4.951 1.00 95.12 82 THR A C 1
ATOM 650 O O . THR A 1 82 ? 8.311 -8.228 5.953 1.00 95.12 82 THR A O 1
ATOM 653 N N . SER A 1 83 ? 7.650 -8.099 3.809 1.00 94.69 83 SER A N 1
ATOM 654 C CA . SER A 1 83 ? 8.070 -6.708 3.591 1.00 94.69 83 SER A CA 1
ATOM 655 C C . SER A 1 83 ? 7.453 -5.727 4.589 1.00 94.69 83 SER A C 1
ATOM 657 O O . SER A 1 83 ? 8.046 -4.698 4.879 1.00 94.69 83 SER A O 1
ATOM 659 N N . HIS A 1 84 ? 6.281 -6.044 5.136 1.00 96.31 84 HIS A N 1
ATOM 660 C CA . HIS A 1 84 ? 5.515 -5.189 6.039 1.00 96.31 84 HIS A CA 1
ATOM 661 C C . HIS A 1 84 ? 5.716 -5.523 7.526 1.00 96.31 84 HIS A C 1
ATOM 663 O O . HIS A 1 84 ? 5.110 -4.878 8.374 1.00 96.31 84 HIS A O 1
ATOM 669 N N . HIS A 1 85 ? 6.522 -6.531 7.887 1.00 96.44 85 HIS A N 1
ATOM 670 C CA . HIS A 1 85 ? 6.643 -7.015 9.275 1.00 96.44 85 HIS A CA 1
ATOM 671 C C . HIS A 1 85 ? 7.072 -5.952 10.294 1.00 96.44 85 HIS A C 1
ATOM 673 O O . HIS A 1 85 ? 6.768 -6.075 11.479 1.00 96.44 85 HIS A O 1
ATOM 679 N N . PHE A 1 86 ? 7.771 -4.910 9.851 1.00 95.19 86 PHE A N 1
ATOM 680 C CA . PHE A 1 86 ? 8.206 -3.823 10.724 1.00 95.19 86 PHE A CA 1
ATOM 681 C C . PHE A 1 86 ? 7.096 -2.800 11.034 1.00 95.19 86 PHE A C 1
ATOM 683 O O . PHE A 1 86 ? 7.299 -1.934 11.881 1.00 95.19 86 PHE A O 1
ATOM 690 N N . LEU A 1 87 ? 5.926 -2.908 10.393 1.00 96.69 87 LEU A N 1
ATOM 691 C CA . LEU A 1 87 ? 4.718 -2.167 10.757 1.00 96.69 87 LEU A CA 1
ATOM 692 C C . LEU A 1 87 ? 4.026 -2.842 11.943 1.00 96.69 87 LEU A C 1
ATOM 694 O O . LEU A 1 87 ? 3.870 -4.064 11.989 1.00 96.69 87 LEU A O 1
ATOM 698 N N . TYR A 1 88 ? 3.521 -2.056 12.884 1.00 95.12 88 TYR A N 1
ATOM 699 C CA . TYR A 1 88 ? 2.666 -2.540 13.968 1.00 95.12 88 TYR A CA 1
ATOM 700 C C . TYR A 1 88 ? 1.387 -3.180 13.419 1.00 95.12 88 TYR A C 1
ATOM 702 O O . TYR A 1 88 ? 0.940 -4.212 13.941 1.00 95.12 88 TYR A O 1
ATOM 710 N N . GLY A 1 89 ? 0.836 -2.613 12.343 1.00 95.75 89 GLY A N 1
ATOM 711 C CA . GLY A 1 89 ? -0.312 -3.152 11.621 1.00 95.75 89 GLY A CA 1
ATOM 712 C C . GLY A 1 89 ? -0.098 -4.529 10.974 1.00 95.75 89 GLY A C 1
ATOM 713 O O . GLY A 1 89 ? -1.087 -5.162 10.615 1.00 95.75 89 GLY A O 1
ATOM 714 N N . HIS A 1 90 ? 1.134 -5.060 10.873 1.00 96.75 90 HIS A N 1
ATOM 715 C CA . HIS A 1 90 ? 1.393 -6.341 10.187 1.00 96.75 90 HIS A CA 1
ATOM 716 C C . HIS A 1 90 ? 0.563 -7.513 10.725 1.00 96.75 90 HIS A C 1
ATOM 718 O O . HIS A 1 90 ? 0.262 -8.447 9.988 1.00 96.75 90 HIS A O 1
ATOM 724 N N . ARG A 1 91 ? 0.166 -7.477 12.003 1.00 96.50 91 ARG A N 1
ATOM 725 C CA . ARG A 1 91 ? -0.666 -8.527 12.609 1.00 96.50 91 ARG A CA 1
ATOM 726 C C . ARG A 1 91 ? -2.013 -8.698 11.892 1.00 96.50 91 ARG A C 1
ATOM 728 O O . ARG A 1 91 ? -2.606 -9.767 11.965 1.00 96.50 91 ARG A O 1
ATOM 735 N N . PHE A 1 92 ? -2.489 -7.640 11.233 1.00 97.62 92 PHE A N 1
ATOM 736 C CA . PHE A 1 92 ? -3.763 -7.598 10.524 1.00 97.62 92 PHE A CA 1
ATOM 737 C C . PHE A 1 92 ? -3.615 -7.977 9.048 1.00 97.62 92 PHE A C 1
ATOM 739 O O . PHE A 1 92 ? -4.593 -7.905 8.313 1.00 97.62 92 PHE A O 1
ATOM 746 N N . TRP A 1 93 ? -2.421 -8.393 8.604 1.00 97.44 93 TRP A N 1
ATOM 747 C CA . TRP A 1 93 ? -2.128 -8.695 7.201 1.00 97.44 93 TRP A CA 1
ATOM 748 C C . TRP A 1 93 ? -3.146 -9.642 6.565 1.00 97.44 93 TRP A C 1
ATOM 750 O O . TRP A 1 93 ? -3.713 -9.336 5.522 1.00 97.44 93 TRP A O 1
ATOM 760 N N . LYS A 1 94 ? -3.471 -10.744 7.246 1.00 96.06 94 LYS A N 1
ATOM 761 C CA . LYS A 1 94 ? -4.467 -11.711 6.761 1.00 96.06 94 LYS A CA 1
ATOM 762 C C . LYS A 1 94 ? -5.839 -11.083 6.537 1.00 96.06 94 LYS A C 1
ATOM 764 O O . LYS A 1 94 ? -6.510 -11.394 5.558 1.00 96.06 94 LYS A O 1
ATOM 769 N N . SER A 1 95 ? -6.248 -10.192 7.433 1.00 96.56 95 SER A N 1
ATOM 770 C CA . SER A 1 95 ? -7.535 -9.503 7.348 1.00 96.56 95 SER A CA 1
ATOM 771 C C . SER A 1 95 ? -7.528 -8.438 6.260 1.00 96.56 95 SER A C 1
ATOM 773 O O . SER A 1 95 ? -8.515 -8.323 5.545 1.00 96.56 95 SER A O 1
ATOM 775 N N . VAL A 1 96 ? -6.405 -7.741 6.063 1.00 96.62 96 VAL A N 1
ATOM 776 C CA . VAL A 1 96 ? -6.196 -6.836 4.922 1.00 96.62 96 VAL A CA 1
ATOM 777 C C . VAL A 1 96 ? -6.329 -7.592 3.605 1.00 96.62 96 VAL A C 1
ATOM 779 O O . VAL A 1 96 ? -7.093 -7.168 2.746 1.00 96.62 96 VAL A O 1
ATOM 782 N N . LYS A 1 97 ? -5.647 -8.733 3.448 1.00 94.06 97 LYS A N 1
ATOM 783 C CA . LYS A 1 97 ? -5.741 -9.546 2.226 1.00 94.06 97 LYS A CA 1
ATOM 784 C C . LYS A 1 97 ? -7.157 -10.037 1.963 1.00 94.06 97 LYS A C 1
ATOM 786 O O . LYS A 1 97 ? -7.617 -9.943 0.833 1.00 94.06 97 LYS A O 1
ATOM 791 N N . ALA A 1 98 ? -7.833 -10.537 2.998 1.00 93.06 98 ALA A N 1
ATOM 792 C CA . ALA A 1 98 ? -9.209 -11.006 2.883 1.00 93.06 98 ALA A CA 1
ATOM 793 C C . ALA A 1 98 ? -10.150 -9.875 2.456 1.00 93.06 98 ALA A C 1
ATOM 795 O O . ALA A 1 98 ? -10.898 -10.041 1.506 1.00 93.06 98 ALA A O 1
ATOM 796 N N . VAL A 1 99 ? -10.059 -8.710 3.107 1.00 92.94 99 VAL A N 1
ATOM 797 C CA . VAL A 1 99 ? -10.860 -7.542 2.729 1.00 92.94 99 VAL A CA 1
ATOM 798 C C . VAL A 1 99 ? -10.559 -7.143 1.288 1.00 92.94 99 VAL A C 1
ATOM 800 O O . VAL A 1 99 ? -11.487 -7.058 0.505 1.00 92.94 99 VAL A O 1
ATOM 803 N N . ILE A 1 100 ? -9.293 -6.974 0.900 1.00 91.69 100 ILE A N 1
ATOM 804 C CA . ILE A 1 100 ? -8.924 -6.585 -0.472 1.00 91.69 100 ILE A CA 1
ATOM 805 C C . ILE A 1 100 ? -9.443 -7.578 -1.520 1.00 91.69 100 ILE A C 1
ATOM 807 O O . ILE A 1 100 ? -9.863 -7.149 -2.589 1.00 91.69 100 ILE A O 1
ATOM 811 N N . ALA A 1 101 ? -9.436 -8.878 -1.223 1.00 88.06 101 ALA A N 1
ATOM 812 C CA . ALA A 1 101 ? -9.972 -9.893 -2.126 1.00 88.06 101 ALA A CA 1
ATOM 813 C C . ALA A 1 101 ? -11.503 -9.823 -2.282 1.00 88.06 101 ALA A C 1
ATOM 815 O O . ALA A 1 101 ? -12.016 -10.209 -3.328 1.00 88.06 101 ALA A O 1
ATOM 816 N N . ASP A 1 102 ? -12.205 -9.328 -1.259 1.00 84.69 102 ASP A N 1
ATOM 817 C CA . ASP A 1 102 ? -13.668 -9.221 -1.213 1.00 84.69 102 ASP A CA 1
ATOM 818 C C . ASP A 1 102 ? -14.185 -7.841 -1.667 1.00 84.69 102 ASP A C 1
ATOM 820 O O . ASP A 1 102 ? -15.396 -7.633 -1.748 1.00 84.69 102 ASP A O 1
ATOM 824 N N . ILE A 1 103 ? -13.304 -6.867 -1.924 1.00 77.31 103 ILE A N 1
ATOM 825 C CA . ILE A 1 103 ? -13.733 -5.533 -2.342 1.00 77.31 103 ILE A CA 1
ATOM 826 C C . ILE A 1 103 ? -14.207 -5.567 -3.797 1.00 77.31 103 ILE A C 1
ATOM 828 O O . ILE A 1 103 ? -13.443 -5.815 -4.727 1.00 77.31 103 ILE A O 1
ATOM 832 N N . GLU A 1 104 ? -15.463 -5.183 -3.983 1.00 63.53 104 GLU A N 1
ATOM 833 C CA . GLU A 1 104 ? -16.012 -4.750 -5.261 1.00 63.53 104 GLU A CA 1
ATOM 834 C C . GLU A 1 104 ? -15.855 -3.226 -5.340 1.00 63.53 104 GLU A C 1
ATOM 836 O O . GLU A 1 104 ? -16.639 -2.481 -4.752 1.00 63.53 104 GLU A O 1
ATOM 841 N N . VAL A 1 105 ? -14.791 -2.740 -5.989 1.00 57.03 105 VAL A N 1
ATOM 842 C CA . VAL A 1 105 ? -14.658 -1.301 -6.249 1.00 57.03 105 VAL A CA 1
ATOM 843 C C . VAL A 1 105 ? -15.470 -0.967 -7.495 1.00 57.03 105 VAL A C 1
ATOM 845 O O . VAL A 1 105 ? -15.070 -1.318 -8.603 1.00 57.03 105 VAL A O 1
ATOM 848 N N . ASP A 1 106 ? -16.578 -0.246 -7.331 1.00 53.69 106 ASP A N 1
ATOM 849 C CA . ASP A 1 106 ? -17.191 0.455 -8.457 1.00 53.69 106 ASP A CA 1
ATOM 850 C C . ASP A 1 106 ? -16.231 1.563 -8.916 1.00 53.69 106 ASP A C 1
ATOM 852 O O . ASP A 1 106 ? -15.849 2.442 -8.139 1.00 53.69 106 ASP A O 1
ATOM 856 N N . ALA A 1 107 ? -15.844 1.538 -10.195 1.00 45.34 107 ALA A N 1
ATOM 857 C CA . ALA A 1 107 ? -14.851 2.446 -10.784 1.00 45.34 107 ALA A CA 1
ATOM 858 C C . ALA A 1 107 ? -15.179 3.951 -10.632 1.00 45.34 107 ALA A C 1
ATOM 860 O O . ALA A 1 107 ? -14.320 4.794 -10.871 1.00 45.34 107 ALA A O 1
ATOM 861 N N . ALA A 1 108 ? -16.410 4.299 -10.242 1.00 41.81 108 ALA A N 1
ATOM 862 C CA . ALA A 1 108 ? -16.852 5.671 -9.991 1.00 41.81 108 ALA A CA 1
ATOM 863 C C . ALA A 1 108 ? -16.509 6.194 -8.579 1.00 41.81 108 ALA A C 1
ATOM 865 O O . ALA A 1 108 ? -16.392 7.403 -8.401 1.00 41.81 108 ALA A O 1
ATOM 866 N N . ASP A 1 109 ? -16.315 5.313 -7.591 1.00 47.75 109 ASP A N 1
ATOM 867 C CA . ASP A 1 109 ? -15.971 5.686 -6.206 1.00 47.75 109 ASP A CA 1
ATOM 868 C C . ASP A 1 109 ? -14.461 5.590 -5.924 1.00 47.75 109 ASP A C 1
ATOM 870 O O . ASP A 1 109 ? -13.983 5.956 -4.847 1.00 47.75 109 ASP A O 1
ATOM 874 N N . SER A 1 110 ? -13.690 5.116 -6.906 1.00 54.31 110 SER A N 1
ATOM 875 C CA . SER A 1 110 ? -12.274 4.793 -6.762 1.00 54.31 110 SER A CA 1
ATOM 876 C C . SER A 1 110 ? -11.322 5.940 -7.072 1.00 54.31 110 SER A C 1
ATOM 878 O O . SER A 1 110 ? -10.129 5.698 -7.052 1.00 54.31 110 SER A O 1
ATOM 880 N N . GLU A 1 111 ? -11.775 7.152 -7.406 1.00 63.62 111 GLU A N 1
ATOM 881 C CA . GLU A 1 111 ? -10.880 8.189 -7.961 1.00 63.62 111 GLU A CA 1
ATOM 882 C C . GLU A 1 111 ? -9.770 8.650 -6.988 1.00 63.62 111 GLU A C 1
ATOM 884 O O . GLU A 1 111 ? -8.710 9.100 -7.429 1.00 63.62 111 GLU A O 1
ATOM 889 N N . ASP A 1 112 ? -9.965 8.447 -5.682 1.00 82.88 112 ASP A N 1
ATOM 890 C CA . ASP A 1 112 ? -9.093 8.939 -4.614 1.00 82.88 112 ASP A CA 1
ATOM 891 C C . ASP A 1 112 ? -8.432 7.776 -3.838 1.00 82.88 112 ASP A C 1
ATOM 893 O O . ASP A 1 112 ? -9.091 7.018 -3.115 1.00 82.88 112 ASP A O 1
ATOM 897 N N . LEU A 1 113 ? -7.102 7.638 -3.947 1.00 89.38 113 LEU A N 1
ATOM 898 C CA . LEU A 1 113 ? -6.332 6.587 -3.256 1.00 89.38 113 LEU A CA 1
ATOM 899 C C . LEU A 1 113 ? -6.520 6.613 -1.734 1.00 89.38 113 LEU A C 1
ATOM 901 O O . LEU A 1 113 ? -6.615 5.562 -1.105 1.00 89.38 113 LEU A O 1
ATOM 905 N N . ASP A 1 114 ? -6.555 7.798 -1.129 1.00 91.81 114 ASP A N 1
ATOM 906 C CA . ASP A 1 114 ? -6.742 7.972 0.310 1.00 91.81 114 ASP A CA 1
ATOM 907 C C . ASP A 1 114 ? -8.113 7.464 0.769 1.00 91.81 114 ASP A C 1
ATOM 909 O O . ASP A 1 114 ? -8.205 6.832 1.827 1.00 91.81 114 ASP A O 1
ATOM 913 N N . ARG A 1 115 ? -9.164 7.652 -0.042 1.00 90.31 115 ARG A N 1
ATOM 914 C CA . ARG A 1 115 ? -10.495 7.098 0.240 1.00 90.31 115 ARG A CA 1
ATOM 915 C C . ARG A 1 115 ? -10.501 5.584 0.155 1.00 90.31 115 ARG A C 1
ATOM 917 O O . ARG A 1 115 ? -11.016 4.949 1.070 1.00 90.31 115 ARG A O 1
ATOM 924 N N . LEU A 1 116 ? -9.888 5.006 -0.879 1.00 90.62 116 LEU A N 1
ATOM 925 C CA . LEU A 1 116 ? -9.791 3.551 -1.014 1.00 90.62 116 LEU A CA 1
ATOM 926 C C . LEU A 1 116 ? -9.005 2.932 0.152 1.00 90.62 116 LEU A C 1
ATOM 928 O O . LEU A 1 116 ? -9.460 1.965 0.759 1.00 90.62 116 LEU A O 1
ATOM 932 N N . ILE A 1 117 ? -7.861 3.520 0.521 1.00 94.88 117 ILE A N 1
ATOM 933 C CA . ILE A 1 117 ? -7.071 3.089 1.687 1.00 94.88 117 ILE A CA 1
ATOM 934 C C . ILE A 1 117 ? -7.916 3.156 2.961 1.00 94.88 117 ILE A C 1
ATOM 936 O O . ILE A 1 117 ? -7.917 2.207 3.746 1.00 94.88 117 ILE A O 1
ATOM 940 N N . THR A 1 118 ? -8.635 4.261 3.166 1.00 95.31 118 THR A N 1
ATOM 941 C CA . THR A 1 118 ? -9.479 4.460 4.351 1.00 95.31 118 THR A CA 1
ATOM 942 C C . THR A 1 118 ? -10.628 3.458 4.389 1.00 95.31 118 THR A C 1
ATOM 944 O O . THR A 1 118 ? -10.891 2.889 5.443 1.00 95.31 118 THR A O 1
ATOM 947 N N . PHE A 1 119 ? -11.265 3.184 3.250 1.00 93.12 119 PHE A N 1
ATOM 948 C CA . PHE A 1 119 ? -12.335 2.196 3.129 1.00 93.12 119 PHE A CA 1
ATO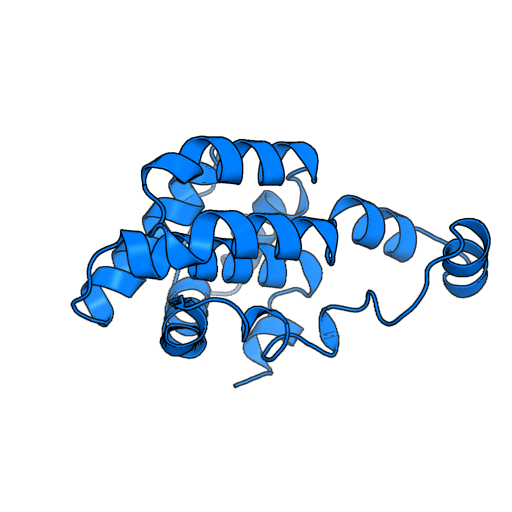M 949 C C . PHE A 1 119 ? -11.857 0.788 3.503 1.00 93.12 119 PHE A C 1
ATOM 951 O O . PHE A 1 119 ? -12.471 0.124 4.337 1.00 93.12 119 PHE A O 1
ATOM 958 N N . VAL A 1 120 ? -10.718 0.348 2.957 1.00 94.62 120 VAL A N 1
ATOM 959 C CA . VAL A 1 120 ? -10.122 -0.952 3.313 1.00 94.62 120 VAL A CA 1
ATOM 960 C C . VAL A 1 120 ? -9.775 -0.993 4.799 1.00 94.62 120 VAL A C 1
ATOM 962 O O . VAL A 1 120 ? -10.084 -1.966 5.486 1.00 94.62 120 VAL A O 1
ATOM 965 N N . ALA A 1 121 ? -9.163 0.073 5.313 1.00 97.06 121 ALA A N 1
ATOM 966 C CA . ALA A 1 121 ? -8.764 0.158 6.710 1.00 97.06 121 ALA A CA 1
ATOM 967 C C . ALA A 1 121 ? -9.953 0.092 7.671 1.00 97.06 121 ALA A C 1
ATOM 969 O O . ALA A 1 121 ? -9.845 -0.585 8.695 1.00 97.06 121 ALA A O 1
ATOM 970 N N . ASP A 1 122 ? -11.065 0.748 7.341 1.00 96.81 122 ASP A N 1
ATOM 971 C CA . ASP A 1 122 ? -12.304 0.730 8.121 1.00 96.81 122 ASP A CA 1
ATOM 972 C C . ASP A 1 122 ? -12.905 -0.680 8.178 1.00 96.81 122 ASP A C 1
ATOM 974 O O . ASP A 1 122 ? -13.176 -1.202 9.259 1.00 96.81 122 ASP A O 1
ATOM 978 N N . GLN A 1 123 ? -12.981 -1.366 7.035 1.00 95.81 123 GLN A N 1
ATOM 979 C CA . GLN A 1 123 ? -13.474 -2.744 6.955 1.00 95.81 123 GLN A CA 1
ATOM 980 C C 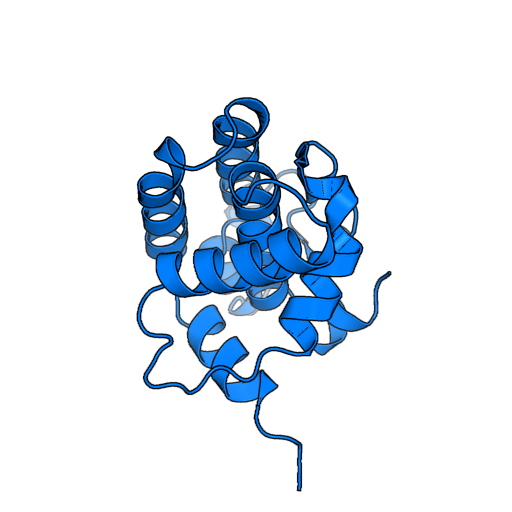. GLN A 1 123 ? -12.601 -3.718 7.766 1.00 95.81 123 GLN A C 1
ATOM 982 O O . GLN A 1 123 ? -13.112 -4.583 8.487 1.00 95.81 123 GLN A O 1
ATOM 987 N N . VAL A 1 124 ? -11.272 -3.561 7.709 1.00 97.38 124 VAL A N 1
ATOM 988 C CA . VAL A 1 124 ? -10.338 -4.348 8.532 1.00 97.38 124 VAL A CA 1
ATOM 989 C C . VAL A 1 124 ? -10.507 -4.011 10.015 1.00 97.38 124 VAL A C 1
ATOM 991 O O . VAL A 1 124 ? -10.559 -4.919 10.845 1.00 97.38 124 VAL A O 1
ATOM 994 N N . ALA A 1 125 ? -10.629 -2.732 10.368 1.00 97.88 125 ALA A N 1
ATOM 995 C CA . ALA A 1 125 ? -10.799 -2.286 11.747 1.00 97.88 125 ALA A CA 1
ATOM 996 C C . ALA A 1 125 ? -12.104 -2.806 12.362 1.00 97.88 125 ALA A C 1
ATOM 998 O O . ALA A 1 125 ? -12.091 -3.310 13.486 1.00 97.88 125 ALA A O 1
ATOM 999 N N . ALA A 1 126 ? -13.206 -2.771 11.609 1.00 97.31 126 ALA A N 1
ATOM 1000 C CA . ALA A 1 126 ? -14.498 -3.313 12.015 1.00 97.31 126 ALA A CA 1
ATOM 1001 C C . ALA A 1 126 ? -14.433 -4.831 12.252 1.00 97.31 126 ALA A C 1
ATOM 1003 O O . ALA A 1 126 ? -14.936 -5.328 13.266 1.00 97.31 126 ALA A O 1
ATOM 1004 N N . ARG A 1 127 ? -13.763 -5.567 11.356 1.00 96.06 127 ARG A N 1
ATOM 1005 C CA . ARG A 1 127 ? -13.552 -7.019 11.476 1.00 96.06 127 ARG A CA 1
ATOM 1006 C C . ARG A 1 127 ? -12.726 -7.384 12.708 1.00 96.06 127 ARG A C 1
ATOM 1008 O O . ARG A 1 127 ? -13.093 -8.295 13.450 1.00 96.06 127 ARG A O 1
ATOM 1015 N N . GLU A 1 128 ? -11.631 -6.667 12.927 1.00 97.62 128 GLU A N 1
ATOM 1016 C CA . GLU A 1 128 ? -10.684 -6.914 14.019 1.00 97.62 128 GLU A CA 1
ATOM 1017 C C . GLU A 1 128 ? -11.110 -6.266 15.346 1.00 97.62 128 GLU A C 1
ATOM 1019 O O . GLU A 1 128 ? -10.536 -6.562 16.393 1.00 97.62 128 GLU A O 1
ATOM 1024 N N . LYS A 1 129 ? -12.150 -5.420 15.323 1.00 97.62 129 LYS A N 1
ATOM 1025 C CA . LYS A 1 129 ? -12.665 -4.645 16.464 1.00 97.62 129 LYS A CA 1
ATOM 1026 C C . LYS A 1 129 ? -11.592 -3.759 17.097 1.00 97.62 129 LYS A C 1
ATOM 1028 O O . LYS A 1 129 ? -11.445 -3.711 18.320 1.00 97.62 129 LYS A O 1
ATOM 1033 N N . VAL A 1 130 ? -10.836 -3.068 16.252 1.00 98.00 130 VAL A N 1
ATOM 1034 C CA . VAL A 1 130 ? -9.754 -2.157 16.646 1.00 98.00 130 VAL A CA 1
ATOM 1035 C C . VAL A 1 130 ? -10.002 -0.753 16.108 1.00 98.00 130 VAL A C 1
ATOM 1037 O O . VAL A 1 130 ? -10.897 -0.532 15.301 1.00 98.00 130 VAL A O 1
ATOM 1040 N N . ASP A 1 131 ? -9.202 0.204 16.566 1.00 97.81 131 ASP A N 1
ATOM 1041 C CA . ASP A 1 131 ? -9.214 1.555 16.015 1.00 97.81 131 ASP A CA 1
ATOM 1042 C C . ASP A 1 131 ? -8.619 1.581 14.595 1.00 97.81 131 ASP A C 1
ATOM 1044 O O . ASP A 1 131 ? -7.596 0.940 14.332 1.00 97.81 131 ASP A O 1
ATOM 1048 N N . ILE A 1 132 ? -9.233 2.351 13.694 1.00 97.62 132 ILE A N 1
ATOM 1049 C CA . ILE A 1 132 ? -8.819 2.475 12.287 1.00 97.62 132 ILE A CA 1
ATOM 1050 C C . ILE A 1 132 ? -7.373 2.970 12.124 1.00 97.62 132 ILE A C 1
ATOM 1052 O O . ILE A 1 132 ? -6.681 2.585 11.179 1.00 97.62 132 ILE A O 1
ATOM 1056 N N . SER A 1 133 ? -6.855 3.757 13.075 1.00 97.94 133 SER A N 1
ATOM 1057 C CA . SER A 1 133 ? -5.464 4.230 13.041 1.00 97.94 133 SER A CA 1
ATOM 1058 C C . SER A 1 133 ? -4.445 3.085 13.015 1.00 97.94 133 SER A C 1
ATOM 1060 O O . SER A 1 133 ? -3.333 3.270 12.514 1.00 97.94 133 SER A O 1
ATOM 1062 N N . LEU A 1 134 ? -4.822 1.899 13.514 1.00 97.81 134 LEU A N 1
ATOM 1063 C CA . LEU A 1 134 ? -3.989 0.694 13.553 1.00 97.81 134 LEU A CA 1
ATOM 1064 C C . LEU A 1 134 ? -4.001 -0.109 12.246 1.00 97.81 134 LEU A C 1
ATOM 1066 O O . LEU A 1 134 ? -3.141 -0.972 12.057 1.00 97.81 134 LEU A O 1
ATOM 1070 N N . THR A 1 135 ? -4.966 0.138 11.359 1.00 98.31 135 THR A N 1
ATOM 1071 C CA . THR A 1 135 ? -5.169 -0.634 10.122 1.00 98.31 135 THR A CA 1
ATOM 1072 C C . THR A 1 135 ? -4.865 0.178 8.864 1.00 98.31 135 THR A C 1
ATOM 1074 O O . THR A 1 135 ? -4.559 -0.417 7.832 1.00 98.31 135 THR A O 1
ATOM 1077 N N . LEU A 1 136 ? -4.866 1.515 8.929 1.00 98.06 136 LEU A N 1
ATOM 1078 C CA . LEU A 1 136 ? -4.588 2.399 7.787 1.00 98.06 136 LEU A CA 1
ATOM 1079 C C . LEU A 1 136 ? -3.258 2.095 7.085 1.00 98.06 136 LEU A C 1
ATOM 1081 O O . LEU A 1 136 ? -3.238 1.850 5.879 1.00 98.06 136 LEU A O 1
ATOM 1085 N N . ALA A 1 137 ? -2.146 2.067 7.828 1.00 98.12 137 ALA A N 1
ATOM 1086 C CA . ALA A 1 137 ? -0.823 1.867 7.234 1.00 98.12 137 ALA A CA 1
ATOM 1087 C C . ALA A 1 137 ? -0.700 0.508 6.532 1.00 98.12 137 ALA A C 1
ATOM 1089 O O . ALA A 1 137 ? -0.228 0.430 5.398 1.00 98.12 137 ALA A O 1
ATOM 1090 N N . ILE A 1 138 ? -1.153 -0.565 7.189 1.00 98.38 138 ILE A N 1
ATOM 1091 C CA . ILE A 1 138 ? -1.083 -1.914 6.619 1.00 98.38 138 ILE A CA 1
ATOM 1092 C C . ILE A 1 138 ? -2.059 -2.097 5.449 1.00 98.38 138 ILE A C 1
ATOM 1094 O O . ILE A 1 138 ? -1.742 -2.820 4.510 1.00 98.38 138 ILE A O 1
ATOM 1098 N N . SER A 1 139 ? -3.195 -1.394 5.446 1.00 97.69 139 SER A N 1
ATOM 1099 C CA . SER A 1 139 ? -4.140 -1.398 4.320 1.00 97.69 139 SER A CA 1
ATOM 1100 C C . SER A 1 139 ? -3.548 -0.715 3.090 1.00 97.69 139 SER A C 1
ATOM 1102 O O . SER A 1 139 ? -3.646 -1.248 1.986 1.00 97.69 139 SER A O 1
ATOM 1104 N N . ALA A 1 140 ? -2.847 0.408 3.278 1.00 97.31 140 ALA A N 1
ATOM 1105 C CA . ALA A 1 140 ? -2.132 1.064 2.189 1.00 97.31 140 ALA A CA 1
ATOM 1106 C C . ALA A 1 140 ? -1.039 0.169 1.592 1.00 97.31 140 ALA A C 1
ATOM 1108 O O . ALA A 1 140 ? -0.930 0.054 0.372 1.00 97.31 140 ALA A O 1
ATOM 1109 N N . VAL A 1 141 ? -0.273 -0.517 2.446 1.00 97.69 141 VAL A N 1
ATOM 1110 C CA . VAL A 1 141 ? 0.724 -1.499 2.002 1.00 97.69 141 VAL A CA 1
ATOM 1111 C C . VAL A 1 141 ? 0.074 -2.678 1.278 1.00 97.69 141 VAL A C 1
ATOM 1113 O O . VAL A 1 141 ? 0.602 -3.123 0.263 1.00 97.69 141 VAL A O 1
ATOM 1116 N N . GLY A 1 142 ? -1.084 -3.160 1.734 1.00 96.31 142 GLY A N 1
ATOM 1117 C CA . GLY A 1 142 ? -1.835 -4.220 1.058 1.00 96.31 142 GLY A CA 1
ATOM 1118 C C . GLY A 1 142 ? -2.237 -3.845 -0.365 1.00 96.31 142 GLY A C 1
ATOM 1119 O O . GLY A 1 142 ? -1.921 -4.576 -1.303 1.00 96.31 142 GLY A O 1
ATOM 1120 N N . LEU A 1 143 ? -2.855 -2.676 -0.546 1.00 94.94 143 LEU A N 1
ATOM 1121 C CA . LEU A 1 143 ? -3.263 -2.191 -1.868 1.00 94.94 143 LEU A CA 1
ATOM 1122 C C . LEU A 1 143 ? -2.060 -1.909 -2.781 1.00 94.94 143 LEU A C 1
ATOM 1124 O O . LEU A 1 143 ? -2.083 -2.251 -3.963 1.00 94.94 143 LEU A O 1
ATOM 1128 N N . ALA A 1 144 ? -0.986 -1.325 -2.243 1.00 94.81 144 ALA A N 1
ATOM 1129 C CA . ALA A 1 144 ? 0.242 -1.107 -3.003 1.00 94.81 144 ALA A CA 1
ATOM 1130 C C . ALA A 1 144 ? 0.891 -2.440 -3.407 1.00 94.81 144 ALA A C 1
ATOM 1132 O O . ALA A 1 144 ? 1.358 -2.589 -4.534 1.00 94.81 144 ALA A O 1
ATOM 1133 N N . THR A 1 145 ? 0.865 -3.443 -2.527 1.00 95.06 145 THR A N 1
ATOM 1134 C CA . THR A 1 145 ? 1.340 -4.796 -2.838 1.00 95.06 145 THR A CA 1
ATOM 1135 C C . THR A 1 145 ? 0.529 -5.401 -3.977 1.00 95.06 145 THR A C 1
ATOM 1137 O O . THR A 1 145 ? 1.135 -5.881 -4.934 1.00 95.06 145 THR A O 1
ATOM 1140 N N . LEU A 1 146 ? -0.806 -5.316 -3.930 1.00 92.56 146 LEU A N 1
ATOM 1141 C CA . LEU A 1 146 ? -1.680 -5.746 -5.026 1.00 92.56 146 LEU A CA 1
ATOM 1142 C C . LEU A 1 146 ? -1.298 -5.056 -6.348 1.00 92.56 146 LEU A C 1
ATOM 1144 O O . LEU A 1 146 ? -1.077 -5.741 -7.342 1.00 92.56 146 LEU A O 1
ATOM 1148 N N . SER A 1 147 ? -1.114 -3.730 -6.342 1.00 91.00 147 SER A N 1
ATOM 1149 C CA . SER A 1 147 ? -0.662 -2.956 -7.517 1.00 91.00 147 SER A CA 1
ATOM 1150 C C . SER A 1 147 ? 0.690 -3.438 -8.071 1.00 91.00 147 SER A C 1
ATOM 1152 O O . SER A 1 147 ? 0.912 -3.501 -9.282 1.00 91.00 147 SER A O 1
ATOM 1154 N N . HIS A 1 148 ? 1.616 -3.815 -7.188 1.00 90.94 148 HIS A N 1
ATOM 1155 C CA . HIS A 1 148 ? 2.950 -4.273 -7.566 1.00 90.94 148 HIS A CA 1
ATOM 1156 C C . HIS A 1 148 ? 2.969 -5.677 -8.176 1.00 90.94 148 HIS A C 1
ATOM 1158 O O . HIS A 1 148 ? 3.747 -5.918 -9.101 1.00 90.94 148 HIS A O 1
ATOM 1164 N N . VAL A 1 149 ? 2.200 -6.617 -7.620 1.00 91.12 149 VAL A N 1
ATOM 1165 C CA . VAL A 1 149 ? 2.371 -8.056 -7.901 1.00 91.12 149 VAL A CA 1
ATOM 1166 C C . VAL A 1 149 ? 1.199 -8.686 -8.655 1.00 91.12 149 VAL A C 1
ATOM 1168 O O . VAL A 1 149 ? 1.369 -9.782 -9.191 1.00 91.12 149 VAL A O 1
ATOM 1171 N N . GLY A 1 150 ? 0.056 -7.999 -8.727 1.00 89.25 150 GLY A N 1
ATOM 1172 C CA . GLY A 1 150 ? -1.198 -8.516 -9.273 1.00 89.25 150 GLY A CA 1
ATOM 1173 C C . GLY A 1 150 ? -1.907 -9.494 -8.332 1.00 89.25 150 GLY A C 1
ATOM 1174 O O . GLY A 1 150 ? -1.299 -10.084 -7.434 1.00 89.25 150 GLY A O 1
ATOM 1175 N N . SER A 1 151 ? -3.204 -9.677 -8.552 1.00 86.81 151 SER A N 1
ATOM 1176 C CA . SER A 1 151 ? -4.116 -10.514 -7.761 1.00 86.81 151 SER A CA 1
ATOM 1177 C C . SER A 1 151 ? -3.653 -11.961 -7.656 1.00 86.81 151 SER A C 1
ATOM 1179 O O . SER A 1 151 ? -3.678 -12.518 -6.560 1.00 86.81 151 SER A O 1
ATOM 1181 N N . ASP A 1 152 ? -3.151 -12.546 -8.745 1.00 87.50 152 ASP A N 1
ATOM 1182 C CA . ASP A 1 152 ? -2.645 -13.923 -8.760 1.00 87.50 152 ASP A CA 1
ATOM 1183 C C . ASP A 1 152 ? -1.553 -14.145 -7.706 1.00 87.50 152 ASP A C 1
ATOM 1185 O O . ASP A 1 152 ? -1.625 -15.063 -6.888 1.00 87.50 152 ASP A O 1
ATOM 1189 N N . ALA A 1 153 ? -0.524 -13.291 -7.702 1.00 90.38 153 ALA A N 1
ATOM 1190 C CA . ALA A 1 153 ? 0.579 -13.417 -6.756 1.00 90.38 153 ALA A CA 1
ATOM 1191 C C . ALA A 1 153 ? 0.177 -12.953 -5.352 1.00 90.38 153 ALA A C 1
ATOM 1193 O O . ALA A 1 153 ? 0.640 -13.530 -4.372 1.00 90.38 153 ALA A O 1
ATOM 1194 N N . PHE A 1 154 ? -0.689 -11.943 -5.253 1.00 90.44 154 PHE A N 1
ATOM 1195 C CA . PHE A 1 154 ? -1.191 -11.436 -3.982 1.00 90.44 154 PHE A CA 1
ATOM 1196 C C . PHE A 1 154 ? -1.994 -12.506 -3.231 1.00 90.44 154 PHE A C 1
ATOM 1198 O O . PHE A 1 154 ? -1.759 -12.730 -2.045 1.00 90.44 154 PHE A O 1
ATOM 1205 N N . SER A 1 155 ? -2.879 -13.228 -3.918 1.00 86.50 155 SER A N 1
ATOM 1206 C CA . SER A 1 155 ? -3.748 -14.257 -3.331 1.00 86.50 155 SER A CA 1
ATOM 1207 C C . SER A 1 155 ? -3.055 -15.605 -3.115 1.00 86.50 155 SER A C 1
ATOM 1209 O O . SER A 1 155 ? -3.499 -16.392 -2.284 1.00 86.50 155 SER A O 1
ATOM 1211 N N . ALA A 1 156 ? -1.958 -15.887 -3.825 1.00 83.88 156 ALA A N 1
ATOM 1212 C CA . ALA A 1 156 ? -1.230 -17.154 -3.698 1.00 83.88 156 ALA A CA 1
ATOM 1213 C C . ALA A 1 156 ? -0.473 -17.323 -2.364 1.00 83.88 156 ALA A C 1
ATOM 1215 O O . ALA A 1 156 ? 0.004 -18.419 -2.064 1.00 83.88 156 ALA A O 1
ATOM 1216 N N . THR A 1 157 ? -0.325 -16.254 -1.581 1.00 68.56 157 THR A N 1
ATOM 1217 C CA . THR A 1 157 ? 0.448 -16.242 -0.328 1.00 68.56 157 THR A CA 1
ATOM 1218 C C . THR A 1 157 ? -0.467 -16.090 0.903 1.00 68.56 157 THR A C 1
ATOM 1220 O O . THR A 1 157 ? -1.668 -15.860 0.746 1.00 68.56 157 THR A O 1
ATOM 1223 N N . ALA A 1 158 ? 0.032 -16.260 2.132 1.00 57.59 158 ALA A N 1
ATOM 1224 C CA . ALA A 1 158 ? -0.789 -16.629 3.307 1.00 57.59 158 ALA A CA 1
ATOM 1225 C C . ALA A 1 158 ? -1.175 -15.487 4.267 1.00 57.59 158 ALA A C 1
ATOM 1227 O O . ALA A 1 158 ? -0.535 -14.417 4.247 1.00 57.59 158 ALA A O 1
#

Foldseek 3Di:
DPDCQLVLLLVLLLPDALVLLLVLLVVCLVLADPQCSVVLVVLCVLAPSVLLVQLVPDPDNVVVCVVVVPDDDNQCLVQVLPSSVSQLLSVLLVVLLVLSVPDRDDNVQSNHLNVQLQVSLVSSCVVVVHRSSSRSSSNSSLSNSCNNHNPVSSVVDD

pLDDT: mean 87.67, std 14.58, range [32.81, 98.38]

Radius of gyration: 15.27 Å; chains: 1; bounding box: 44×30×39 Å

Sequence (158 aa):
MDNNTFTDSETFLGNATGAQWLAAIEQLSPALHPVDREPVQIWFRFFPIDLKRYLDGAEDREAAMNGLAVLGNVELKRQIDTSHHFLYGHRFWKSVKAVIADIEVDAADSEDLDRLITFVADQVAAREKVDISLTLAISAVGLATLSHVGSDAFSATA